Protein AF-B0N2Y2-F1 (afdb_monomer)

Organism: NCBI:txid445974

Mean predicted aligned error: 7.05 Å

Solvent-accessible surface area (backbone atoms only — not comparable to full-atom values): 3912 Å² total; per-residue (Å²): 142,66,67,74,63,47,62,53,63,79,41,36,71,59,54,46,47,33,50,50,35,40,74,70,41,90,65,62,45,71,58,42,27,55,48,36,53,54,49,51,55,52,48,61,58,44,51,59,53,51,34,41,75,71,58,46,24,46,99,83,72,46,69,56,77,90,121

pLDDT: mean 86.29, std 11.87, range [49.09, 96.62]

Structure (mmCIF, N/CA/C/O backbone):
data_AF-B0N2Y2-F1
#
_entry.id   AF-B0N2Y2-F1
#
loop_
_atom_site.group_PDB
_atom_site.id
_atom_site.type_symbol
_atom_site.label_atom_id
_atom_site.label_alt_id
_atom_site.label_comp_id
_atom_site.label_asym_id
_atom_site.label_entity_id
_atom_site.label_seq_id
_atom_site.pdbx_PDB_ins_code
_atom_site.Cartn_x
_atom_site.Cartn_y
_atom_site.Cartn_z
_atom_site.occupancy
_atom_site.B_iso_or_equiv
_atom_site.auth_seq_id
_atom_site.auth_comp_id
_atom_site.auth_asym_id
_atom_site.auth_atom_id
_atom_site.pdbx_PDB_model_num
ATOM 1 N N . MET A 1 1 ? 24.132 -0.953 16.536 1.00 51.28 1 MET A N 1
ATOM 2 C CA . MET A 1 1 ? 22.764 -1.506 16.660 1.00 51.28 1 MET A CA 1
ATOM 3 C C . MET A 1 1 ? 21.747 -0.364 16.572 1.00 51.28 1 MET A C 1
ATOM 5 O O . MET A 1 1 ? 21.556 0.337 17.549 1.00 51.28 1 MET A O 1
ATOM 9 N N . LYS A 1 2 ? 21.156 -0.123 15.391 1.00 58.22 2 LYS A N 1
ATOM 10 C CA . LYS A 1 2 ? 19.991 0.773 15.176 1.00 58.22 2 LYS A CA 1
ATOM 11 C C . LYS A 1 2 ? 18.976 0.170 14.177 1.00 58.22 2 LYS A C 1
ATOM 13 O O . LYS A 1 2 ? 18.175 0.883 13.594 1.00 58.22 2 LYS A O 1
ATOM 18 N N . LYS A 1 3 ? 19.010 -1.151 13.950 1.00 64.12 3 LYS A N 1
ATOM 19 C CA . LYS A 1 3 ? 18.247 -1.811 12.870 1.00 64.12 3 LYS A CA 1
ATOM 20 C C . LYS A 1 3 ? 16.723 -1.766 13.060 1.00 64.12 3 LYS A C 1
ATOM 22 O O . LYS A 1 3 ? 16.005 -1.677 12.076 1.00 64.12 3 LYS A O 1
ATOM 27 N N . ALA A 1 4 ? 16.238 -1.782 14.304 1.00 67.19 4 ALA A N 1
ATOM 28 C CA . ALA A 1 4 ? 14.800 -1.784 14.579 1.00 67.19 4 ALA A CA 1
ATOM 29 C C . ALA A 1 4 ? 14.102 -0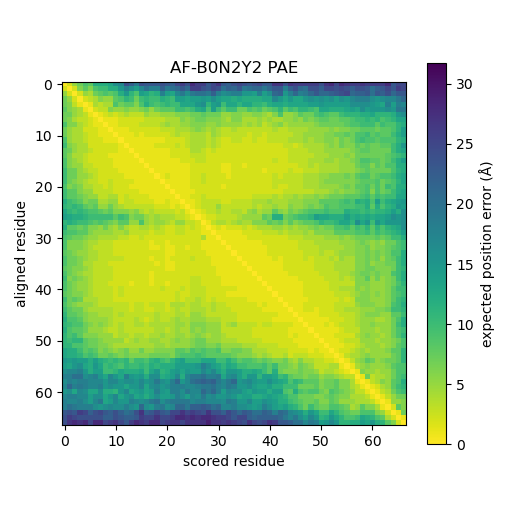.472 14.166 1.00 67.19 4 ALA A C 1
ATOM 31 O O . ALA A 1 4 ? 12.994 -0.511 13.646 1.00 67.19 4 ALA A O 1
ATOM 32 N N . GLY A 1 5 ? 14.759 0.682 14.347 1.00 73.25 5 GLY A N 1
ATOM 33 C CA . GLY A 1 5 ? 14.197 1.981 13.952 1.00 73.25 5 GLY A CA 1
ATOM 34 C C . GLY A 1 5 ? 14.159 2.189 12.435 1.00 73.25 5 GLY A C 1
ATOM 35 O O . GLY A 1 5 ? 13.215 2.785 11.926 1.00 73.25 5 GLY A O 1
ATOM 36 N N . LEU A 1 6 ? 15.146 1.647 11.713 1.00 81.94 6 LEU A N 1
ATOM 37 C CA . LEU A 1 6 ? 15.190 1.682 10.246 1.00 81.94 6 LEU A CA 1
ATOM 38 C C . LEU A 1 6 ? 14.035 0.891 9.625 1.00 81.94 6 LEU A C 1
ATOM 40 O O . LEU A 1 6 ? 13.356 1.418 8.759 1.00 81.94 6 LEU A O 1
ATOM 44 N N . GLY A 1 7 ? 13.712 -0.296 10.151 1.00 85.44 7 GLY A N 1
ATOM 45 C CA . GLY A 1 7 ? 12.617 -1.110 9.608 1.00 85.44 7 GLY A CA 1
ATOM 46 C C . GLY A 1 7 ? 11.252 -0.403 9.569 1.00 85.44 7 GLY A C 1
ATOM 47 O O . GLY A 1 7 ? 10.453 -0.678 8.678 1.00 85.44 7 GLY A O 1
ATOM 48 N N . ILE A 1 8 ? 10.990 0.528 10.493 1.00 85.81 8 ILE A N 1
ATOM 49 C CA . ILE A 1 8 ? 9.756 1.331 10.509 1.00 85.81 8 ILE A CA 1
ATOM 50 C C . ILE A 1 8 ? 9.832 2.479 9.496 1.00 85.81 8 ILE A C 1
ATOM 52 O O . ILE A 1 8 ? 8.884 2.695 8.746 1.00 85.81 8 ILE A O 1
ATOM 56 N N . ILE A 1 9 ? 10.948 3.212 9.474 1.00 88.75 9 ILE A N 1
ATOM 57 C CA . ILE A 1 9 ? 11.141 4.367 8.586 1.00 88.75 9 ILE A CA 1
ATOM 58 C C . ILE A 1 9 ? 11.192 3.923 7.114 1.00 88.75 9 ILE A C 1
ATOM 60 O O . ILE A 1 9 ? 10.565 4.555 6.269 1.00 88.75 9 ILE A O 1
ATOM 64 N N . ASP A 1 10 ? 11.853 2.803 6.816 1.00 91.81 10 ASP A N 1
ATOM 65 C CA . ASP A 1 10 ? 11.979 2.253 5.459 1.00 91.81 10 ASP A CA 1
ATOM 66 C C . ASP A 1 10 ? 10.620 1.820 4.881 1.00 91.81 10 ASP A C 1
ATOM 68 O O . ASP A 1 10 ? 10.402 1.868 3.674 1.00 91.81 10 ASP A O 1
ATOM 72 N N . ASN A 1 11 ? 9.678 1.435 5.749 1.00 92.00 11 ASN A N 1
ATOM 73 C CA . ASN A 1 11 ? 8.326 1.012 5.374 1.00 92.00 11 ASN A CA 1
ATOM 74 C C . ASN A 1 11 ? 7.265 2.062 5.725 1.00 92.00 11 ASN A C 1
ATOM 76 O O . ASN A 1 11 ? 6.072 1.752 5.812 1.00 92.00 11 ASN A O 1
ATOM 80 N N . LEU A 1 12 ? 7.678 3.316 5.927 1.00 94.88 12 LEU A N 1
ATOM 81 C CA . LEU A 1 12 ? 6.789 4.376 6.387 1.00 94.88 12 LEU A CA 1
ATOM 82 C C . LEU A 1 12 ? 5.592 4.568 5.453 1.00 94.88 12 LEU A C 1
ATOM 84 O O . LEU A 1 12 ? 4.481 4.741 5.939 1.00 94.88 12 LEU A O 1
ATOM 88 N N . SER A 1 13 ? 5.780 4.479 4.134 1.00 93.06 13 SER A N 1
ATOM 89 C CA . SER A 1 13 ? 4.691 4.617 3.156 1.00 93.06 13 SER A CA 1
ATOM 90 C C . SER A 1 13 ? 3.578 3.587 3.363 1.00 93.06 13 SER A C 1
ATOM 92 O O . SER A 1 13 ? 2.399 3.924 3.267 1.00 93.06 13 SER A O 1
ATOM 94 N N . PHE A 1 14 ? 3.942 2.349 3.700 1.00 94.44 14 PHE A N 1
ATOM 95 C CA . PHE A 1 14 ? 2.988 1.284 3.992 1.00 94.44 14 PHE A CA 1
ATOM 96 C C . PHE A 1 14 ? 2.237 1.548 5.304 1.00 94.44 14 PHE A C 1
ATOM 98 O O . PHE A 1 14 ? 1.006 1.521 5.345 1.00 94.44 14 PHE A O 1
ATOM 105 N N . ILE A 1 15 ? 2.975 1.869 6.371 1.00 94.44 15 ILE A N 1
ATOM 106 C CA . ILE A 1 15 ? 2.401 2.168 7.693 1.00 94.44 15 ILE A CA 1
ATOM 107 C C . ILE A 1 15 ? 1.480 3.390 7.611 1.00 94.44 15 ILE A C 1
ATOM 109 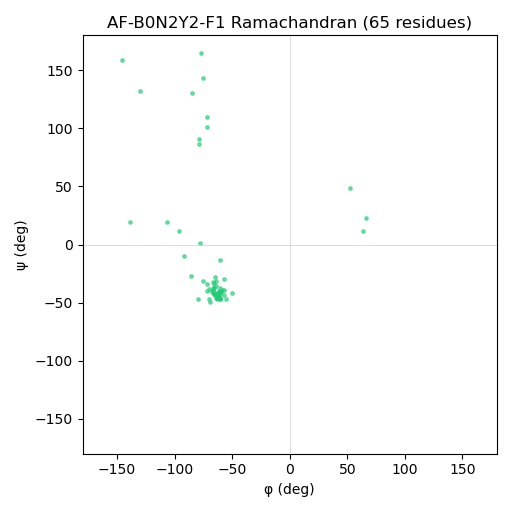O O . ILE A 1 15 ? 0.399 3.402 8.199 1.00 94.44 15 ILE A O 1
ATOM 113 N N . PHE A 1 16 ? 1.877 4.401 6.841 1.00 94.81 16 PHE A N 1
ATOM 114 C CA . PHE A 1 16 ? 1.093 5.602 6.602 1.00 94.81 16 PHE A CA 1
ATOM 115 C C . PHE A 1 16 ? -0.195 5.293 5.837 1.00 94.81 16 PHE A C 1
ATOM 117 O O . PHE A 1 16 ? -1.254 5.758 6.243 1.00 94.81 16 PHE A O 1
ATOM 124 N N . ALA A 1 17 ? -0.153 4.460 4.793 1.00 95.06 17 ALA A N 1
ATOM 125 C CA . ALA A 1 17 ? -1.352 4.047 4.061 1.00 95.06 17 ALA A CA 1
ATOM 126 C C . ALA A 1 17 ? -2.352 3.285 4.952 1.00 95.06 17 ALA A C 1
ATOM 128 O O . ALA A 1 17 ? -3.559 3.547 4.906 1.00 95.06 17 ALA A O 1
ATOM 129 N N . ALA A 1 18 ? -1.866 2.383 5.810 1.00 95.75 18 ALA A N 1
ATOM 130 C CA . ALA A 1 18 ? -2.701 1.685 6.787 1.00 95.75 18 ALA A CA 1
ATOM 131 C C . ALA A 1 18 ? -3.2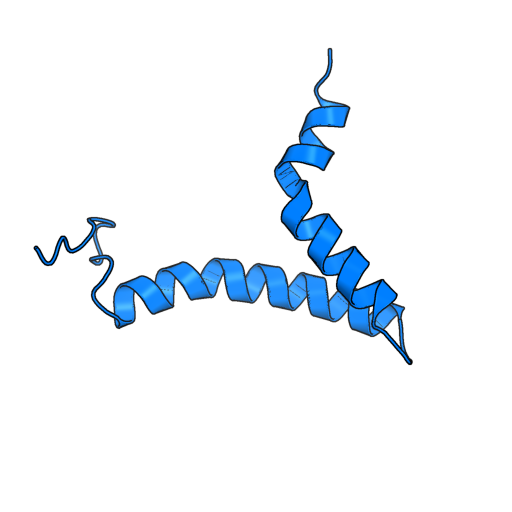76 2.646 7.847 1.00 95.75 18 ALA A C 1
ATOM 133 O O . ALA A 1 18 ? -4.465 2.582 8.167 1.00 95.75 18 ALA A O 1
ATOM 134 N N . GLY A 1 19 ? -2.457 3.573 8.355 1.00 95.12 19 GLY A N 1
ATOM 135 C CA . GLY A 1 19 ? -2.858 4.584 9.336 1.00 95.12 19 GLY A CA 1
ATOM 136 C C . GLY A 1 19 ? -3.878 5.587 8.792 1.00 95.12 19 GLY A C 1
ATOM 137 O O . GLY A 1 19 ? -4.872 5.871 9.457 1.00 95.12 19 GLY A O 1
ATOM 138 N N . MET A 1 20 ? -3.689 6.066 7.561 1.00 95.00 20 MET A N 1
ATOM 139 C CA . MET A 1 20 ? -4.634 6.939 6.857 1.00 95.00 20 MET A CA 1
ATOM 140 C C . MET A 1 20 ? -5.966 6.231 6.616 1.00 95.00 20 MET A C 1
ATOM 142 O O . MET A 1 20 ? -7.023 6.792 6.903 1.00 95.00 20 MET A O 1
ATOM 146 N N . ALA A 1 21 ? -5.930 4.976 6.160 1.00 95.81 21 ALA A N 1
ATOM 147 C CA . ALA A 1 21 ? -7.136 4.179 5.960 1.00 95.81 21 ALA A CA 1
ATOM 148 C C . ALA A 1 21 ? -7.919 3.987 7.267 1.00 95.81 21 ALA A C 1
ATOM 150 O O . ALA A 1 21 ? -9.137 4.155 7.278 1.00 95.81 21 ALA A O 1
ATOM 151 N N . LEU A 1 22 ? -7.228 3.716 8.380 1.00 96.19 22 LEU A N 1
ATOM 152 C CA . LEU A 1 22 ? -7.852 3.655 9.703 1.00 96.19 22 LEU A CA 1
ATOM 153 C C . LEU A 1 22 ? -8.450 5.005 10.122 1.00 96.19 22 LEU A C 1
ATOM 155 O O . LEU A 1 22 ? -9.581 5.048 10.606 1.00 96.19 22 LEU A O 1
ATOM 159 N N . GLY A 1 23 ? -7.704 6.098 9.939 1.00 94.62 23 GLY A N 1
ATOM 160 C CA . GLY A 1 23 ? -8.124 7.450 10.315 1.00 94.62 23 GLY A CA 1
ATOM 161 C C . GLY A 1 23 ? -9.350 7.944 9.542 1.00 94.62 23 GLY A C 1
ATOM 162 O O . GLY A 1 23 ? -10.174 8.670 10.093 1.00 94.62 23 GLY A O 1
ATOM 163 N N . MET A 1 24 ? -9.509 7.509 8.290 1.00 94.69 24 MET A N 1
ATOM 164 C CA . MET A 1 24 ? -10.637 7.869 7.421 1.00 94.69 24 MET A CA 1
ATOM 165 C C . MET A 1 24 ? -11.821 6.885 7.508 1.00 94.69 24 MET A C 1
ATOM 167 O O . MET A 1 24 ? -12.904 7.178 6.991 1.00 94.69 24 MET A O 1
ATOM 171 N N . ALA A 1 25 ? -11.657 5.730 8.164 1.00 95.19 25 ALA A N 1
ATOM 172 C CA . ALA A 1 25 ? -12.685 4.696 8.256 1.00 95.19 25 ALA A CA 1
ATOM 173 C C . ALA A 1 25 ? -13.847 5.114 9.177 1.00 95.19 25 ALA A C 1
ATOM 175 O O . ALA A 1 25 ? -13.733 5.143 10.407 1.00 95.19 25 ALA A O 1
ATOM 176 N N . LYS A 1 26 ? -15.014 5.382 8.576 1.00 90.81 26 LYS A N 1
ATOM 177 C CA . LYS A 1 26 ? -16.251 5.725 9.306 1.00 90.81 26 LYS A CA 1
ATOM 178 C C . LYS A 1 26 ? -16.913 4.511 9.967 1.00 90.81 26 LYS A C 1
ATOM 180 O O . LYS A 1 26 ? -17.565 4.661 10.997 1.00 90.81 26 LYS A O 1
ATOM 185 N N . ARG A 1 27 ? -16.779 3.324 9.368 1.00 87.44 27 ARG A N 1
ATOM 186 C CA . ARG A 1 27 ? -17.337 2.037 9.824 1.00 87.44 27 ARG A CA 1
ATOM 187 C C . ARG A 1 27 ? -16.363 0.910 9.458 1.00 87.44 27 ARG A C 1
ATOM 189 O O . ARG A 1 27 ? -15.517 1.116 8.598 1.00 87.44 27 ARG A O 1
ATOM 196 N N . GLU A 1 28 ? -16.461 -0.234 10.138 1.00 88.75 28 GLU A N 1
ATOM 197 C CA . GLU A 1 28 ? -15.679 -1.458 9.854 1.00 88.75 28 GLU A CA 1
ATOM 198 C C . GLU A 1 28 ? -14.149 -1.266 9.783 1.00 88.75 28 GLU A C 1
ATOM 200 O O . GLU A 1 28 ? -13.464 -1.755 8.887 1.00 88.75 28 GLU A O 1
ATOM 205 N N . ARG A 1 29 ? -13.592 -0.581 10.789 1.00 90.94 29 ARG A N 1
ATOM 206 C CA . ARG A 1 29 ? -12.174 -0.179 10.853 1.00 90.94 29 ARG A CA 1
ATOM 207 C C . ARG A 1 29 ? -11.172 -1.306 10.578 1.00 90.94 29 ARG A C 1
ATOM 209 O O . ARG A 1 29 ? -10.195 -1.084 9.872 1.00 90.94 29 ARG A O 1
ATOM 216 N N . ALA A 1 30 ? -11.415 -2.505 11.108 1.00 91.69 30 ALA A N 1
ATOM 217 C CA . ALA A 1 30 ? -10.531 -3.651 10.892 1.00 91.69 30 ALA A CA 1
ATOM 218 C C . ALA A 1 30 ? -10.492 -4.081 9.414 1.00 91.69 30 ALA A C 1
ATOM 220 O O . ALA A 1 30 ? -9.417 -4.321 8.867 1.00 91.69 30 ALA A O 1
ATOM 221 N N . VAL A 1 31 ? -11.653 -4.107 8.752 1.00 95.31 31 VAL A N 1
ATOM 222 C CA . VAL A 1 31 ? -11.782 -4.483 7.337 1.00 95.31 31 VAL A CA 1
ATOM 223 C C . VAL A 1 31 ? -11.176 -3.409 6.434 1.00 95.31 31 VAL A C 1
ATOM 225 O O . VAL A 1 31 ? -10.496 -3.737 5.462 1.00 95.31 31 VAL A O 1
ATOM 228 N N . THR A 1 32 ? -11.350 -2.125 6.768 1.00 96.06 32 THR A N 1
ATOM 229 C CA . THR A 1 32 ? -10.752 -1.016 6.004 1.00 96.06 32 THR A CA 1
ATOM 230 C C . THR A 1 32 ? -9.227 -1.052 6.038 1.00 96.06 32 THR A C 1
ATOM 232 O O . THR A 1 32 ? -8.584 -0.896 5.000 1.00 96.06 32 THR A O 1
ATOM 235 N N . VAL A 1 33 ? -8.634 -1.302 7.210 1.00 96.44 33 VAL A N 1
ATOM 236 C CA . VAL A 1 33 ? -7.175 -1.427 7.337 1.00 96.44 33 VAL A CA 1
ATOM 237 C C . VAL A 1 33 ? -6.668 -2.632 6.554 1.00 96.44 33 VAL A C 1
ATOM 239 O O . VAL A 1 33 ? -5.721 -2.492 5.782 1.00 96.44 33 VAL A O 1
ATOM 242 N N . LEU A 1 34 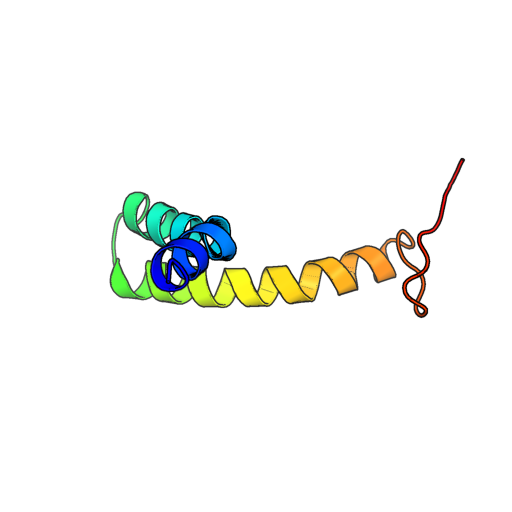? -7.330 -3.787 6.680 1.00 96.62 34 LEU A N 1
ATOM 243 C CA . LEU A 1 34 ? -6.959 -4.989 5.931 1.00 96.62 34 LEU A CA 1
ATOM 244 C C . LEU A 1 34 ? -7.034 -4.762 4.412 1.00 96.62 34 LEU A C 1
ATOM 246 O O . LEU A 1 34 ? -6.133 -5.159 3.677 1.00 96.62 34 LEU A O 1
ATOM 250 N N . SER A 1 35 ? -8.067 -4.058 3.948 1.00 95.25 35 SER A N 1
ATOM 251 C CA . SER A 1 35 ? -8.244 -3.724 2.530 1.00 95.25 35 SER A CA 1
ATOM 252 C C . SER A 1 35 ? -7.164 -2.767 2.019 1.00 95.25 35 SER A C 1
ATOM 254 O O . SER A 1 35 ? -6.671 -2.949 0.910 1.00 95.25 35 SER A O 1
ATOM 256 N N . SER A 1 36 ? -6.751 -1.784 2.827 1.00 96.19 36 SER A N 1
ATOM 257 C CA . SER A 1 36 ? -5.657 -0.861 2.485 1.00 96.19 36 SER A CA 1
ATOM 258 C C . SER A 1 36 ? -4.328 -1.594 2.296 1.00 96.19 36 SER A C 1
ATOM 260 O O . SER A 1 36 ? -3.610 -1.340 1.332 1.00 96.19 36 SER A O 1
ATOM 262 N N . VAL A 1 37 ? -4.035 -2.570 3.160 1.00 95.81 37 VAL A N 1
ATOM 263 C CA . VAL A 1 37 ? -2.832 -3.409 3.050 1.00 95.81 37 VAL A CA 1
ATOM 264 C C . VAL A 1 37 ? -2.818 -4.179 1.729 1.00 95.81 37 VAL A C 1
ATOM 266 O O . VAL A 1 37 ? -1.816 -4.164 1.017 1.00 95.81 37 VAL A O 1
ATOM 269 N N . ILE A 1 38 ? -3.938 -4.810 1.369 1.00 95.81 38 ILE A N 1
ATOM 270 C CA . ILE A 1 38 ? -4.062 -5.549 0.105 1.00 95.81 38 ILE A CA 1
ATOM 271 C C . ILE A 1 38 ? -3.915 -4.594 -1.087 1.00 95.81 38 ILE A C 1
ATOM 273 O O . ILE A 1 38 ? -3.140 -4.864 -2.005 1.00 95.81 38 ILE A O 1
ATOM 277 N N . ALA A 1 39 ? -4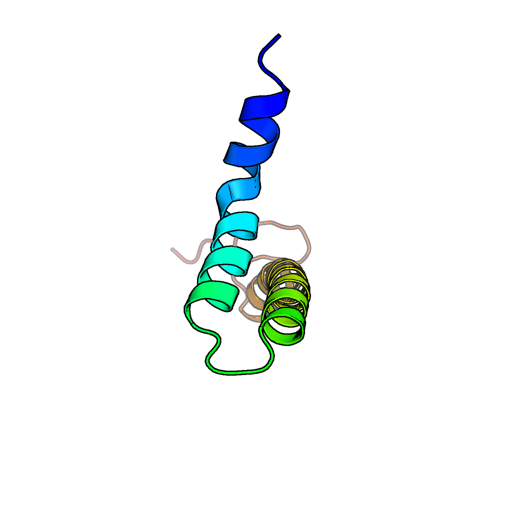.608 -3.454 -1.056 1.00 95.75 39 ALA A N 1
ATOM 278 C CA . ALA A 1 39 ? -4.552 -2.451 -2.114 1.00 95.75 39 ALA A CA 1
ATOM 279 C C . ALA A 1 39 ? -3.135 -1.892 -2.318 1.00 95.75 39 ALA A C 1
ATOM 281 O O . ALA A 1 39 ? -2.724 -1.687 -3.458 1.00 95.75 39 ALA A O 1
ATOM 282 N N . PHE A 1 40 ? -2.366 -1.699 -1.242 1.00 95.69 40 PHE A N 1
ATOM 283 C CA . PHE A 1 40 ? -0.981 -1.237 -1.318 1.00 95.69 40 PHE A CA 1
ATOM 284 C C . PHE A 1 40 ? -0.101 -2.206 -2.120 1.00 95.69 40 PHE A C 1
ATOM 286 O O . PHE A 1 40 ? 0.618 -1.777 -3.020 1.00 95.69 40 PHE A O 1
ATOM 293 N N . PHE A 1 41 ? -0.189 -3.512 -1.848 1.00 94.75 41 PHE A N 1
ATOM 294 C CA . PHE A 1 41 ? 0.587 -4.516 -2.586 1.00 94.75 41 PHE A CA 1
ATOM 295 C C . PHE A 1 41 ? 0.147 -4.649 -4.042 1.00 94.75 41 PHE A C 1
ATOM 297 O O . PHE A 1 41 ? 0.990 -4.747 -4.934 1.00 94.75 41 PHE A O 1
ATOM 304 N N . VAL A 1 42 ? -1.163 -4.607 -4.293 1.00 96.12 42 VAL A N 1
ATOM 305 C CA . VAL A 1 42 ? -1.705 -4.619 -5.657 1.00 96.12 42 VAL A CA 1
ATOM 306 C C . VAL A 1 42 ? -1.193 -3.409 -6.437 1.00 96.12 42 VAL A C 1
ATOM 308 O O . VAL A 1 42 ? -0.697 -3.567 -7.548 1.00 96.12 42 VAL A O 1
ATOM 311 N N . MET A 1 43 ? -1.228 -2.215 -5.842 1.00 95.44 43 MET A N 1
ATOM 312 C CA . MET A 1 43 ? -0.708 -1.000 -6.467 1.00 95.44 43 MET A CA 1
ATOM 313 C C . MET A 1 43 ? 0.801 -1.077 -6.713 1.00 95.44 43 MET A C 1
ATOM 315 O O . MET A 1 43 ? 1.255 -0.704 -7.791 1.00 95.44 43 MET A O 1
ATOM 319 N N . TYR A 1 44 ? 1.572 -1.609 -5.761 1.00 92.44 44 TYR A N 1
ATOM 320 C CA . TYR A 1 44 ? 3.017 -1.787 -5.910 1.00 92.44 44 TYR A CA 1
ATOM 321 C C . TYR A 1 44 ? 3.371 -2.646 -7.136 1.00 92.44 44 TYR A C 1
ATOM 323 O O . TYR A 1 44 ? 4.244 -2.273 -7.917 1.00 92.44 44 TYR A O 1
ATOM 331 N N . ALA A 1 45 ? 2.649 -3.749 -7.356 1.00 90.94 45 ALA A N 1
ATOM 332 C CA . ALA A 1 45 ? 2.826 -4.589 -8.541 1.00 90.94 45 ALA A CA 1
ATOM 333 C C . ALA A 1 45 ? 2.293 -3.924 -9.825 1.00 90.94 45 ALA A C 1
ATOM 335 O O . ALA A 1 45 ? 2.926 -3.999 -10.879 1.00 90.94 45 ALA A O 1
ATOM 336 N N . LEU A 1 46 ? 1.145 -3.244 -9.741 1.00 93.00 46 LEU A N 1
ATOM 337 C CA . LEU A 1 46 ? 0.495 -2.612 -10.891 1.00 93.00 46 LEU A CA 1
ATOM 338 C C . LEU A 1 46 ? 1.303 -1.463 -11.484 1.00 93.00 46 LEU A C 1
ATOM 340 O O . LEU A 1 46 ? 1.260 -1.284 -12.696 1.00 93.00 46 LEU A O 1
ATOM 344 N N . ILE A 1 47 ? 2.035 -0.694 -10.675 1.00 91.56 47 ILE A N 1
ATOM 345 C CA . ILE A 1 47 ? 2.837 0.432 -11.176 1.00 91.56 47 ILE A CA 1
ATOM 346 C C . ILE A 1 47 ? 3.808 -0.043 -12.260 1.00 91.56 47 ILE A C 1
ATOM 348 O O . ILE A 1 47 ? 3.865 0.561 -13.326 1.00 91.56 47 ILE A O 1
ATOM 352 N N . ASN A 1 48 ? 4.523 -1.149 -12.035 1.00 87.25 48 ASN A N 1
ATOM 353 C CA . ASN A 1 48 ? 5.448 -1.681 -13.035 1.00 87.25 48 ASN A CA 1
ATOM 354 C C . ASN A 1 48 ? 4.721 -2.082 -14.329 1.00 87.25 48 ASN A C 1
ATOM 356 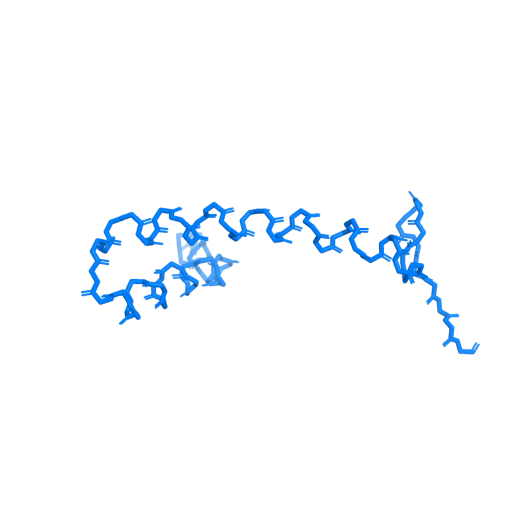O O . ASN A 1 48 ? 5.148 -1.701 -15.416 1.00 87.25 48 ASN A O 1
ATOM 360 N N . VAL A 1 49 ? 3.585 -2.770 -14.208 1.00 88.94 49 VAL A N 1
ATOM 361 C CA . VAL A 1 49 ? 2.781 -3.203 -15.358 1.00 88.94 49 VAL A CA 1
ATOM 362 C C . VAL A 1 49 ? 2.257 -2.008 -16.157 1.00 88.94 49 VAL A C 1
ATOM 364 O O . VAL A 1 49 ? 2.359 -1.994 -17.381 1.00 88.94 49 VAL A O 1
ATOM 367 N N . LEU A 1 50 ? 1.732 -0.982 -15.485 1.00 90.44 50 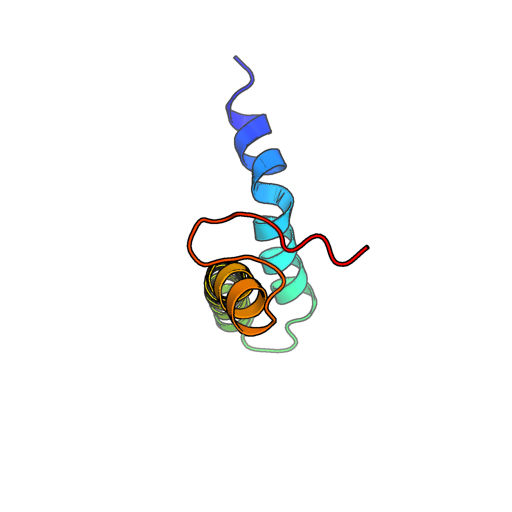LEU A N 1
ATOM 368 C CA . LEU A 1 50 ? 1.212 0.219 -16.139 1.00 90.44 50 LEU A CA 1
ATOM 369 C C . LEU A 1 50 ? 2.314 1.013 -16.844 1.00 90.44 50 LEU A C 1
ATOM 371 O O . LEU A 1 50 ? 2.083 1.522 -17.936 1.00 90.44 50 LEU A O 1
ATOM 375 N N . LEU A 1 51 ? 3.514 1.088 -16.264 1.00 87.81 51 LEU A N 1
ATOM 376 C CA . LEU A 1 51 ? 4.662 1.742 -16.899 1.00 87.81 51 LEU A CA 1
ATOM 377 C C . LEU A 1 51 ? 5.098 1.019 -18.182 1.00 87.81 51 LEU A C 1
ATOM 379 O O . LEU A 1 51 ? 5.468 1.680 -19.153 1.00 87.81 51 LEU A O 1
ATOM 383 N N . VAL A 1 52 ? 5.006 -0.315 -18.205 1.00 87.12 52 VAL A N 1
ATOM 384 C CA . VAL A 1 52 ? 5.273 -1.121 -19.405 1.00 87.12 52 VAL A CA 1
ATOM 385 C C . VAL A 1 52 ? 4.181 -0.938 -20.456 1.00 87.12 52 VAL A C 1
ATOM 387 O O . VAL A 1 52 ? 4.485 -0.677 -21.618 1.00 87.12 52 VAL A O 1
ATOM 390 N N . ILE A 1 53 ? 2.905 -1.009 -20.061 1.00 87.31 53 ILE A N 1
ATOM 391 C CA . ILE A 1 53 ? 1.768 -0.815 -20.979 1.00 87.31 53 ILE A CA 1
ATOM 392 C C . ILE A 1 53 ? 1.797 0.581 -21.610 1.00 87.31 53 ILE A C 1
ATOM 394 O O . ILE A 1 53 ? 1.538 0.724 -22.803 1.00 87.31 53 ILE A O 1
ATOM 398 N N . ASN A 1 54 ? 2.146 1.606 -20.833 1.00 86.00 54 ASN A N 1
ATOM 399 C CA . ASN A 1 54 ? 2.215 2.986 -21.310 1.00 86.00 54 ASN A CA 1
ATOM 400 C C . ASN A 1 54 ? 3.481 3.286 -22.131 1.00 86.00 54 ASN A C 1
ATOM 402 O O . ASN A 1 54 ? 3.672 4.428 -22.543 1.00 86.00 54 ASN A O 1
ATOM 406 N N . GLY A 1 55 ? 4.359 2.300 -22.350 1.00 79.06 55 GLY A N 1
ATOM 407 C CA . GLY A 1 55 ? 5.595 2.476 -23.109 1.00 79.06 55 GLY A CA 1
ATOM 408 C C . GLY A 1 55 ? 6.602 3.409 -22.436 1.00 79.06 55 GLY A C 1
ATOM 409 O O . GLY A 1 55 ? 7.444 3.976 -23.119 1.00 79.06 55 GLY A O 1
ATOM 410 N N . GLN A 1 56 ? 6.516 3.597 -21.115 1.00 79.62 56 GLN A N 1
ATOM 411 C CA . GLN A 1 56 ? 7.490 4.384 -20.347 1.00 79.62 56 GLN A CA 1
ATOM 412 C C . GLN A 1 56 ? 8.691 3.528 -19.928 1.00 79.62 56 GLN A C 1
ATOM 414 O O . GLN A 1 56 ? 9.793 4.045 -19.745 1.00 79.62 56 GLN A O 1
ATOM 419 N N . ILE A 1 57 ? 8.479 2.217 -19.787 1.00 81.44 57 ILE A N 1
ATOM 420 C CA . ILE A 1 57 ? 9.507 1.225 -19.471 1.0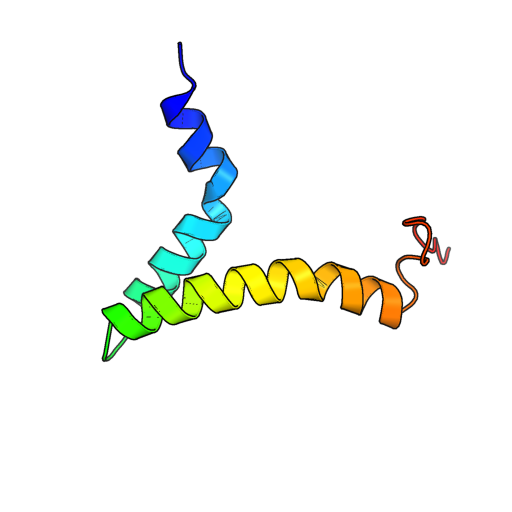0 81.44 57 ILE A CA 1
ATOM 421 C C . ILE A 1 57 ? 9.385 0.068 -20.472 1.00 81.44 57 ILE A C 1
ATOM 423 O O . ILE A 1 57 ? 8.287 -0.421 -20.725 1.00 81.44 57 ILE A O 1
ATOM 427 N N . LEU A 1 58 ? 10.496 -0.367 -21.062 1.00 75.12 58 LEU A N 1
ATOM 428 C CA . LEU A 1 58 ? 10.541 -1.548 -21.927 1.00 75.12 58 LEU A CA 1
ATOM 429 C C . LEU A 1 58 ? 10.522 -2.839 -21.099 1.00 75.12 58 LEU A C 1
ATOM 431 O O . LEU A 1 58 ? 10.802 -2.854 -19.902 1.00 75.12 58 LEU A O 1
ATOM 435 N N . ALA A 1 59 ? 10.247 -3.962 -21.764 1.00 73.25 59 ALA A N 1
ATOM 436 C CA . ALA A 1 59 ? 10.268 -5.293 -21.151 1.00 73.25 59 ALA A CA 1
ATOM 437 C C . ALA A 1 59 ? 11.643 -5.705 -20.573 1.00 73.25 59 ALA A C 1
ATOM 439 O O . ALA A 1 59 ? 11.725 -6.681 -19.833 1.00 73.25 59 ALA A O 1
ATOM 440 N N . ASP A 1 60 ? 12.709 -4.974 -20.904 1.00 78.25 60 ASP A N 1
ATOM 441 C CA . ASP A 1 60 ? 14.069 -5.133 -20.375 1.00 78.25 60 ASP A CA 1
ATOM 442 C C . ASP A 1 60 ? 14.382 -4.181 -19.202 1.00 78.25 60 ASP A C 1
ATOM 444 O O . ASP A 1 60 ? 15.539 -4.046 -18.803 1.00 78.25 60 ASP A O 1
ATOM 448 N N . ASN A 1 61 ? 13.362 -3.511 -18.654 1.00 70.81 61 ASN A N 1
ATOM 449 C CA . ASN A 1 61 ? 13.467 -2.480 -17.621 1.00 70.81 61 ASN A CA 1
ATOM 450 C C . ASN A 1 61 ? 14.235 -1.208 -18.042 1.00 70.81 61 ASN A C 1
ATOM 452 O O . ASN A 1 61 ? 14.519 -0.367 -17.183 1.00 70.81 61 ASN A O 1
ATOM 456 N N . SER A 1 62 ? 14.539 -1.013 -19.329 1.00 77.44 62 SER A N 1
ATOM 457 C CA . SER A 1 62 ? 15.071 0.259 -19.823 1.00 77.44 62 SER A CA 1
ATOM 458 C C . SER A 1 62 ? 13.967 1.318 -19.911 1.00 77.44 62 SER A C 1
ATOM 460 O O . SER A 1 62 ? 12.806 1.024 -20.198 1.00 77.44 62 SER A O 1
ATOM 462 N N . ILE A 1 63 ? 14.309 2.568 -19.602 1.00 79.31 63 ILE A N 1
ATOM 463 C CA . ILE A 1 63 ? 13.357 3.683 -19.624 1.00 79.31 63 ILE A CA 1
ATOM 464 C C . ILE A 1 63 ? 13.291 4.220 -21.053 1.00 79.31 63 ILE A C 1
ATOM 466 O O . ILE A 1 63 ? 14.329 4.533 -21.639 1.00 79.31 63 ILE A O 1
ATOM 470 N N . VAL A 1 64 ? 12.082 4.383 -21.596 1.00 69.94 64 VAL A N 1
ATOM 471 C CA . VAL A 1 64 ? 11.899 5.115 -22.855 1.00 69.94 64 VAL A CA 1
ATOM 472 C C . VAL A 1 64 ? 12.120 6.589 -22.575 1.00 69.94 64 VAL A C 1
ATOM 474 O O . VAL A 1 64 ? 11.254 7.287 -22.049 1.00 69.94 64 VAL A O 1
ATOM 477 N N . ILE A 1 65 ? 13.307 7.071 -22.921 1.00 64.12 65 ILE A N 1
ATOM 478 C CA . ILE A 1 65 ? 13.602 8.496 -22.934 1.00 64.12 65 ILE A CA 1
ATOM 479 C C . ILE A 1 65 ? 13.000 9.061 -24.227 1.00 64.12 65 ILE A C 1
ATOM 481 O O . ILE A 1 65 ? 13.637 9.047 -25.274 1.00 64.12 65 ILE A O 1
ATOM 485 N N . MET A 1 66 ? 11.748 9.521 -24.166 1.00 57.16 66 MET A N 1
ATOM 486 C CA . MET A 1 66 ? 11.203 10.445 -25.166 1.00 57.16 66 MET A CA 1
ATOM 487 C C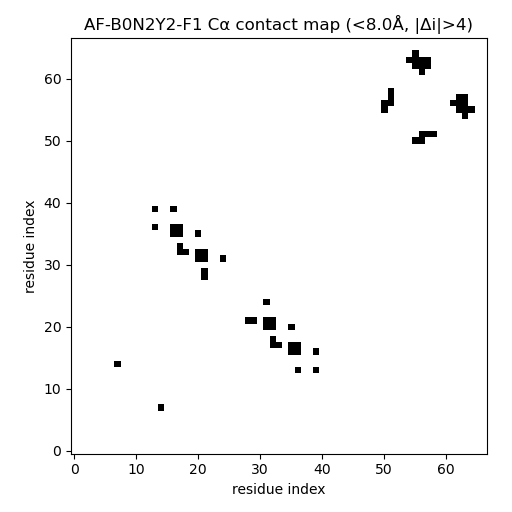 . MET A 1 66 ? 11.723 11.855 -24.843 1.00 57.16 66 MET A C 1
ATOM 489 O O . MET A 1 66 ? 11.070 12.607 -24.122 1.00 57.16 66 MET A O 1
ATOM 493 N N . PHE A 1 67 ? 12.912 12.187 -25.347 1.00 49.09 67 PHE A N 1
ATOM 494 C CA . PHE A 1 67 ? 13.356 13.562 -25.598 1.00 49.09 67 PHE A CA 1
ATOM 495 C C . PHE A 1 67 ? 13.836 13.659 -27.043 1.00 49.09 67 PHE A C 1
ATOM 497 O O . PHE A 1 67 ? 14.491 12.694 -27.500 1.00 49.09 67 PHE A O 1
#

Radius of gyration: 16.68 Å; Cα contacts (8 Å, |Δi|>4): 33; chains: 1; bounding box: 40×19×42 Å

Foldseek 3Di:
DCVVVCVCVVCVVLVVQLVVQLVPDPDDSVVSSVVSNVVVVVVVVVVVVVCCVVQQADPVRDGPPPD

Sequence (67 aa):
MKKAGLGIIDNLSFIFAAGMALGMAKRERAVTVLSSVIAFFVMYALINVLLVINGQILADNSIVIMF

Secondary structure (DSSP, 8-state):
--HHHHHHHHTHHHHHHHHHHHHH-SS-HHHHHHHHHHHHHHHHHHHHHHHHHTTSB-TTS-B----